Protein AF-A0A0M9ECU8-F1 (afdb_monomer)

Nearest PDB structures (foldseek):
  4flc-assembly1_D  TM=6.211E-01  e=4.728E+00  Homo sapiens
  4flc-assembly1_B  TM=6.481E-01  e=7.069E+00  Homo sapiens
  5vkw-assembly1_A  TM=6.436E-01  e=7.069E+00  Candida albicans SC5314

Foldseek 3Di:
DVLVVCLVPPVVLVVQLVVQVVVVDDNVVSSVVSVVLVVVQVCVCVVVVHDRDPVVSVVVVVVVVVVVVVPPPPPPCVVDDDDDPPPDDDPVVVVVVVVVVVVPDD

Radius of gyration: 26.49 Å; Cα contacts (8 Å, |Δi|>4): 32; chains: 1; bounding box: 42×49×68 Å

Solvent-accessible surface area (backbone atoms only — not comparable to full-atom values): 6386 Å² total; per-residue (Å²): 126,66,54,68,52,36,40,75,73,34,68,71,51,28,52,53,38,53,59,37,40,75,72,71,42,55,70,70,60,32,51,53,51,49,45,55,50,52,52,53,51,53,48,50,24,65,74,67,75,44,78,94,52,71,65,62,54,51,50,52,50,54,53,50,54,52,52,56,61,70,56,59,71,76,57,73,67,73,78,56,72,75,93,56,94,81,57,91,63,58,72,70,56,48,51,53,51,52,56,54,59,64,70,70,58,134

Sequence (106 aa):
MLVLTAIQKNPIIKEIYDERVSRGMAKMAAIGMCMHKLLRIMYGMLKNKTEFDAEIDRQNRKNNELRQKDSKRKDKKRRFQKYDSKAPTSSRQYKKRKEQTQSNVP

Mean predicted aligned error: 11.54 Å

Secondary structure (DSSP, 8-state):
-HHHHHHHH-HHHHHHHHHHHHTT--HHHHHHHHHHHHHHHHHHHHHHT----HHHHHHHHHHHHHHHHHT----GGGTSPPP-TTSPPPHHHHHHHHHHHHHT--

pLDDT: mean 85.24, std 11.07, range [51.53, 96.94]

Structure (mmCIF, N/CA/C/O backbone):
data_AF-A0A0M9ECU8-F1
#
_entry.id   AF-A0A0M9ECU8-F1
#
loop_
_atom_site.group_PDB
_atom_site.id
_atom_site.type_symbol
_atom_site.label_atom_id
_atom_site.la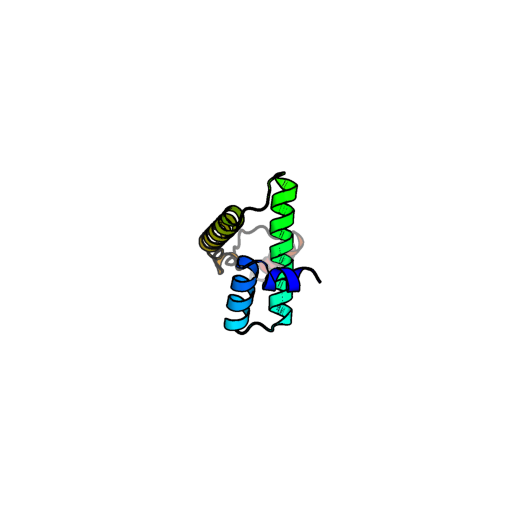bel_alt_id
_atom_site.label_comp_id
_atom_site.label_asym_id
_atom_site.label_entity_id
_atom_site.label_seq_id
_atom_site.pdbx_PDB_ins_code
_atom_site.Cartn_x
_atom_site.Cartn_y
_atom_site.Cartn_z
_atom_site.occupanc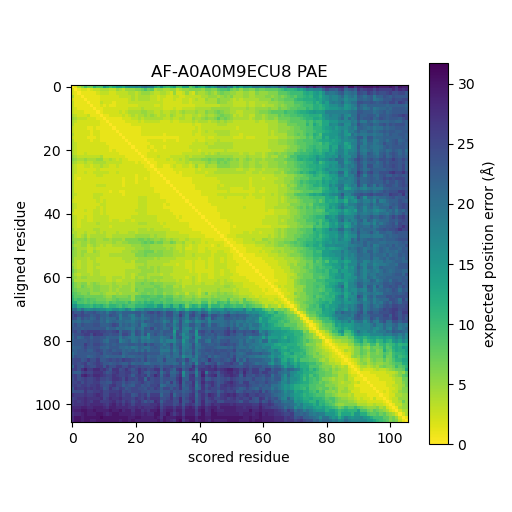y
_atom_site.B_iso_or_equiv
_atom_site.auth_seq_id
_atom_site.auth_comp_id
_atom_site.auth_asym_id
_atom_site.auth_atom_id
_atom_site.pdbx_PDB_model_num
ATOM 1 N N . MET A 1 1 ? 9.559 -14.153 10.157 1.00 63.31 1 MET A N 1
ATOM 2 C CA . MET A 1 1 ? 8.386 -15.030 9.921 1.00 63.31 1 MET A CA 1
ATOM 3 C C . MET A 1 1 ? 7.046 -14.376 10.334 1.00 63.31 1 MET A C 1
ATOM 5 O O . MET A 1 1 ? 6.126 -15.086 10.701 1.00 63.31 1 MET A O 1
ATOM 9 N N . LEU A 1 2 ? 6.873 -13.044 10.241 1.00 85.38 2 LEU A N 1
ATOM 10 C CA . LEU A 1 2 ? 5.629 -12.363 10.680 1.00 85.38 2 LEU A CA 1
ATOM 11 C C . LEU A 1 2 ? 4.519 -12.323 9.619 1.00 85.38 2 LEU A C 1
ATOM 13 O O . LEU A 1 2 ? 3.340 -12.235 9.936 1.00 85.38 2 LEU A O 1
ATOM 17 N N . VAL A 1 3 ? 4.881 -12.370 8.338 1.00 91.31 3 VAL A N 1
ATOM 18 C CA . VAL A 1 3 ? 3.891 -12.257 7.259 1.00 91.31 3 VAL A CA 1
ATOM 19 C C . VAL A 1 3 ? 3.104 -13.538 7.052 1.00 91.31 3 VAL A C 1
ATOM 21 O O . VAL A 1 3 ? 1.920 -13.466 6.761 1.00 91.31 3 VAL A O 1
ATOM 24 N N . LEU A 1 4 ? 3.718 -14.703 7.251 1.00 91.94 4 LEU A N 1
ATOM 25 C CA . LEU A 1 4 ? 3.010 -15.980 7.133 1.00 91.94 4 LEU A CA 1
ATOM 26 C C . LEU A 1 4 ? 1.914 -16.106 8.198 1.00 91.94 4 LEU A C 1
ATOM 28 O O . LEU A 1 4 ? 0.790 -16.485 7.881 1.00 91.94 4 LEU A O 1
ATOM 32 N N . THR A 1 5 ? 2.205 -15.698 9.435 1.00 93.12 5 THR A N 1
ATOM 33 C CA . THR A 1 5 ? 1.202 -15.612 10.502 1.00 93.12 5 THR A CA 1
ATOM 34 C C . THR A 1 5 ? 0.160 -14.535 10.214 1.00 93.12 5 THR A C 1
ATOM 36 O O . THR A 1 5 ? -1.028 -14.779 10.410 1.00 93.12 5 THR A O 1
ATOM 39 N N . ALA A 1 6 ? 0.561 -13.375 9.682 1.00 90.62 6 ALA A N 1
ATOM 40 C CA . ALA A 1 6 ? -0.383 -12.332 9.284 1.00 90.62 6 ALA A CA 1
ATOM 41 C C . ALA A 1 6 ? -1.335 -12.787 8.164 1.00 90.62 6 ALA A C 1
ATOM 43 O O . ALA A 1 6 ? -2.519 -12.497 8.241 1.00 90.62 6 ALA A O 1
ATOM 44 N N . ILE A 1 7 ? -0.868 -13.542 7.166 1.00 93.31 7 ILE A N 1
ATOM 45 C CA . ILE A 1 7 ? -1.725 -14.113 6.111 1.00 93.31 7 ILE A CA 1
ATOM 46 C C . ILE A 1 7 ? -2.751 -15.091 6.706 1.00 93.31 7 ILE A C 1
ATOM 48 O O . ILE A 1 7 ? -3.879 -15.168 6.234 1.00 93.31 7 ILE A O 1
ATOM 52 N N . GLN A 1 8 ? -2.391 -15.833 7.754 1.00 92.44 8 GLN A N 1
ATOM 53 C CA . GLN A 1 8 ? -3.309 -16.778 8.396 1.00 92.44 8 GLN A CA 1
ATOM 54 C C . GLN A 1 8 ? -4.325 -16.097 9.321 1.00 92.44 8 GLN A C 1
ATOM 56 O O . GLN A 1 8 ? -5.470 -16.536 9.398 1.00 92.44 8 GLN A O 1
ATOM 61 N N . LYS A 1 9 ? -3.903 -15.064 10.059 1.00 90.94 9 LYS A N 1
ATOM 62 C CA . LYS A 1 9 ? -4.687 -14.451 11.145 1.00 90.94 9 LYS A CA 1
ATOM 63 C C . LYS A 1 9 ? -5.368 -13.141 10.757 1.00 90.94 9 LYS A C 1
ATOM 65 O O . LYS A 1 9 ? -6.376 -12.795 11.361 1.00 90.94 9 LYS A O 1
ATOM 70 N N . ASN A 1 10 ? -4.831 -12.404 9.786 1.00 88.81 10 ASN A N 1
ATOM 71 C CA . ASN A 1 10 ? -5.358 -11.113 9.366 1.00 88.81 10 ASN A CA 1
ATOM 72 C C . ASN A 1 10 ? -6.044 -11.241 7.992 1.00 88.81 10 ASN A C 1
ATOM 74 O O . ASN A 1 10 ? -5.351 -11.399 6.978 1.00 88.81 10 ASN A O 1
ATOM 78 N N . PRO A 1 11 ? -7.385 -11.129 7.929 1.00 88.94 11 PRO A N 1
ATOM 79 C CA . PRO A 1 11 ? -8.132 -11.313 6.686 1.00 88.94 11 PRO A CA 1
ATOM 80 C C . PRO A 1 11 ? -7.741 -10.302 5.601 1.00 88.94 11 PRO A C 1
ATOM 82 O O . PRO A 1 11 ? -7.736 -10.650 4.426 1.00 88.94 11 PRO A O 1
ATOM 85 N N . ILE A 1 12 ? -7.316 -9.094 5.980 1.00 88.69 12 ILE A N 1
ATOM 86 C CA . ILE A 1 12 ? -6.902 -8.049 5.032 1.00 88.69 12 ILE A CA 1
ATOM 87 C C . ILE A 1 12 ? -5.617 -8.462 4.320 1.00 88.69 12 ILE A C 1
ATOM 89 O O . ILE A 1 12 ? -5.493 -8.334 3.108 1.00 88.69 12 ILE A O 1
ATOM 93 N N . ILE A 1 13 ? -4.636 -8.975 5.063 1.00 91.75 13 ILE A N 1
ATOM 94 C CA . ILE A 1 13 ? -3.364 -9.409 4.477 1.00 91.75 13 ILE A CA 1
ATOM 95 C C . ILE A 1 13 ? -3.567 -10.661 3.618 1.00 91.75 13 ILE A C 1
ATOM 97 O O . ILE A 1 13 ? -2.921 -10.785 2.575 1.00 91.75 13 ILE A O 1
ATOM 101 N N . LYS A 1 14 ? -4.485 -11.547 4.023 1.00 94.31 14 LYS A N 1
ATOM 102 C CA . LYS A 1 14 ? -4.878 -12.725 3.246 1.00 94.31 14 LYS A CA 1
ATOM 103 C C . LYS A 1 14 ? -5.496 -12.346 1.902 1.00 94.31 14 LYS A C 1
ATOM 105 O O . LYS A 1 14 ? -5.018 -12.807 0.873 1.00 94.31 14 LYS A O 1
ATOM 110 N N . GLU A 1 15 ? -6.485 -11.456 1.910 1.00 93.44 15 GLU A N 1
ATOM 111 C CA . GLU A 1 15 ? -7.155 -10.977 0.697 1.00 93.44 15 GLU A CA 1
ATOM 112 C C . GLU A 1 15 ? -6.147 -10.389 -0.300 1.00 93.44 15 GLU A C 1
ATOM 114 O O . GLU A 1 15 ? -6.173 -10.703 -1.486 1.00 93.44 15 GLU A O 1
ATOM 119 N N . ILE A 1 16 ? -5.185 -9.604 0.194 1.00 91.81 16 ILE A N 1
ATOM 120 C CA . ILE A 1 16 ? -4.120 -9.022 -0.634 1.00 91.81 16 ILE A CA 1
ATOM 121 C C . ILE A 1 16 ? -3.226 -10.104 -1.235 1.00 91.81 16 ILE A C 1
ATOM 123 O O . ILE A 1 16 ? -2.830 -9.998 -2.394 1.00 91.81 16 ILE A O 1
ATOM 127 N N . TYR A 1 17 ? -2.866 -11.119 -0.456 1.00 95.88 17 TYR A N 1
ATOM 128 C CA . TYR A 1 17 ? -2.057 -12.223 -0.953 1.00 95.88 17 TYR A CA 1
ATOM 129 C C . TYR A 1 17 ? -2.799 -12.984 -2.063 1.00 95.88 17 TYR A C 1
ATOM 131 O O . TYR A 1 17 ? -2.256 -13.147 -3.158 1.00 95.88 17 TYR A O 1
ATOM 139 N N . ASP A 1 18 ? -4.058 -13.354 -1.823 1.00 95.94 18 ASP A N 1
ATOM 140 C CA . ASP A 1 18 ? -4.891 -14.113 -2.760 1.00 95.94 18 ASP A CA 1
ATOM 141 C C . ASP A 1 18 ? -5.173 -13.314 -4.052 1.00 95.94 18 ASP A C 1
ATOM 143 O O . ASP A 1 18 ? -5.040 -13.837 -5.163 1.00 95.94 18 ASP A O 1
ATOM 147 N N . GLU A 1 19 ? -5.452 -12.009 -3.943 1.00 94.88 19 GLU A N 1
ATOM 148 C CA . GLU A 1 19 ? -5.619 -11.087 -5.079 1.00 94.88 19 GLU A CA 1
ATOM 149 C C . GLU A 1 19 ? -4.356 -11.023 -5.959 1.00 94.88 19 GLU A C 1
ATOM 151 O O . GLU A 1 19 ? -4.421 -10.896 -7.182 1.00 94.88 19 GLU A O 1
ATOM 156 N N . ARG A 1 20 ? -3.165 -11.088 -5.359 1.00 94.38 20 ARG A N 1
ATOM 157 C CA . ARG A 1 20 ? -1.904 -10.992 -6.108 1.00 94.38 20 ARG A CA 1
ATOM 158 C C . ARG A 1 20 ? -1.502 -12.310 -6.735 1.00 94.38 20 ARG A C 1
ATOM 160 O O . ARG A 1 20 ? -1.043 -12.306 -7.876 1.00 94.38 20 ARG A O 1
ATOM 167 N N . VAL A 1 21 ? -1.708 -13.416 -6.030 1.00 96.56 21 VAL A N 1
ATOM 168 C CA . VAL A 1 21 ? -1.467 -14.755 -6.571 1.00 96.56 21 VAL A CA 1
ATOM 169 C C . VAL A 1 21 ? -2.428 -15.049 -7.726 1.00 96.56 21 VAL A C 1
ATOM 171 O O . VAL A 1 21 ? -1.979 -15.511 -8.771 1.00 96.56 21 VAL A O 1
ATOM 17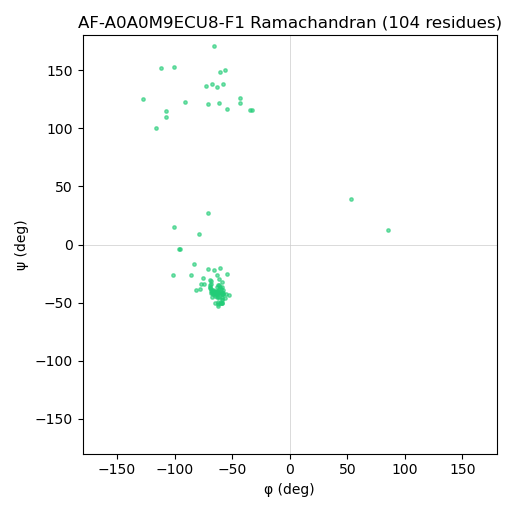4 N N . SER A 1 22 ? -3.713 -14.693 -7.605 1.00 96.44 22 SER A N 1
ATOM 175 C CA . SER A 1 22 ? -4.699 -14.851 -8.693 1.00 96.44 22 SER A CA 1
ATOM 176 C C . SER A 1 22 ? -4.374 -14.018 -9.939 1.00 96.44 22 SER A C 1
ATOM 178 O O . SER A 1 22 ? -4.691 -14.423 -11.053 1.00 96.44 22 SER A O 1
ATOM 180 N N . ARG A 1 23 ? -3.654 -12.901 -9.784 1.00 95.31 23 ARG A N 1
ATOM 181 C CA . ARG A 1 23 ? -3.105 -12.102 -10.896 1.00 95.31 23 ARG A CA 1
ATOM 182 C C . ARG A 1 23 ? -1.828 -12.683 -11.524 1.00 95.31 23 ARG A C 1
ATOM 184 O O . ARG A 1 23 ? -1.191 -12.003 -12.325 1.00 95.31 23 ARG A O 1
ATOM 191 N N . GLY A 1 24 ? -1.428 -13.903 -11.160 1.00 95.00 24 GLY A N 1
ATOM 192 C CA . GLY A 1 24 ? -0.262 -14.593 -11.720 1.00 95.00 24 GLY A CA 1
ATOM 193 C C . GLY A 1 24 ? 1.071 -14.248 -11.049 1.00 95.00 24 GLY A C 1
ATOM 194 O O . GLY A 1 24 ? 2.130 -14.575 -11.582 1.00 95.00 24 GLY A O 1
ATOM 195 N N . MET A 1 25 ? 1.061 -13.584 -9.888 1.00 94.94 25 MET A N 1
ATOM 196 C CA . MET A 1 25 ? 2.295 -13.292 -9.156 1.00 94.94 25 MET A CA 1
ATOM 197 C C . MET A 1 25 ? 2.861 -14.558 -8.501 1.00 94.94 25 MET A C 1
ATOM 199 O O . MET A 1 25 ? 2.139 -15.317 -7.855 1.00 94.94 25 MET A O 1
ATOM 203 N N . ALA A 1 26 ? 4.181 -14.751 -8.593 1.00 96.94 26 ALA A N 1
ATOM 204 C CA . ALA A 1 26 ? 4.864 -15.822 -7.874 1.00 96.94 26 ALA A CA 1
ATOM 205 C C . ALA A 1 26 ? 4.635 -15.702 -6.354 1.00 96.94 26 ALA A C 1
ATOM 207 O O . ALA A 1 26 ? 4.729 -14.610 -5.789 1.00 96.94 26 ALA A O 1
ATOM 208 N N . LYS A 1 27 ? 4.397 -16.831 -5.673 1.00 94.19 27 LYS A N 1
ATOM 209 C CA . LYS A 1 27 ? 4.041 -16.865 -4.239 1.00 94.19 27 LYS A CA 1
ATOM 210 C C . LYS A 1 27 ? 5.025 -16.086 -3.355 1.00 94.19 27 LYS A C 1
ATOM 212 O O . LYS A 1 27 ? 4.607 -15.301 -2.510 1.00 94.19 27 LYS A O 1
ATOM 217 N N . MET A 1 28 ? 6.330 -16.240 -3.590 1.00 94.75 28 MET A N 1
ATOM 218 C CA . MET A 1 28 ? 7.364 -15.536 -2.815 1.00 94.75 28 MET A CA 1
ATOM 219 C C . MET A 1 28 ? 7.377 -14.025 -3.075 1.00 94.75 28 MET A C 1
ATOM 221 O O . MET A 1 28 ? 7.596 -13.242 -2.151 1.00 94.75 28 MET A O 1
ATOM 225 N N . ALA A 1 29 ? 7.061 -13.597 -4.300 1.00 95.38 29 ALA A N 1
ATOM 226 C CA . ALA A 1 29 ? 6.910 -12.180 -4.617 1.00 95.38 29 ALA A CA 1
ATOM 227 C C . ALA A 1 29 ? 5.666 -11.581 -3.936 1.00 95.38 29 ALA A C 1
ATOM 229 O O . ALA A 1 29 ? 5.736 -10.481 -3.384 1.00 95.38 29 ALA A O 1
ATOM 230 N N . ALA A 1 30 ? 4.555 -12.325 -3.889 1.00 95.62 30 ALA A N 1
ATOM 231 C CA . ALA A 1 30 ? 3.353 -11.913 -3.165 1.00 95.62 30 ALA A CA 1
ATOM 232 C C . ALA A 1 30 ? 3.622 -11.767 -1.655 1.00 95.62 30 ALA A C 1
ATOM 234 O O . ALA A 1 30 ? 3.237 -10.764 -1.057 1.00 95.62 30 ALA A O 1
ATOM 235 N N . ILE A 1 31 ? 4.376 -12.697 -1.054 1.00 95.19 31 ILE A N 1
ATOM 236 C CA . ILE A 1 31 ? 4.821 -12.597 0.347 1.00 95.19 31 ILE A CA 1
ATOM 237 C C . ILE A 1 31 ? 5.650 -11.323 0.576 1.00 95.19 31 ILE A C 1
ATOM 239 O O . ILE A 1 31 ? 5.402 -10.599 1.543 1.00 95.19 31 ILE A O 1
ATOM 243 N N . GLY A 1 32 ? 6.593 -11.007 -0.318 1.00 94.94 32 GLY A N 1
ATOM 244 C CA . GLY A 1 32 ? 7.384 -9.774 -0.241 1.00 94.94 32 GLY A CA 1
ATOM 245 C C . GLY A 1 32 ? 6.525 -8.504 -0.296 1.00 94.94 32 GLY A C 1
ATOM 246 O O . GLY A 1 32 ? 6.758 -7.551 0.450 1.00 94.94 32 GLY A O 1
ATOM 247 N N . MET A 1 33 ? 5.464 -8.500 -1.108 1.00 93.81 33 MET A N 1
ATOM 248 C CA . MET A 1 33 ? 4.500 -7.397 -1.119 1.00 93.81 33 MET A CA 1
ATOM 249 C C . MET A 1 33 ? 3.745 -7.281 0.211 1.00 93.81 33 MET A C 1
ATOM 251 O O . MET A 1 33 ? 3.604 -6.177 0.745 1.00 93.81 33 MET A O 1
ATOM 255 N N . CYS A 1 34 ? 3.282 -8.404 0.764 1.00 94.75 34 CYS A N 1
ATOM 256 C CA . CYS A 1 34 ? 2.612 -8.427 2.062 1.00 94.75 34 CYS A CA 1
ATOM 257 C C . CYS A 1 34 ? 3.535 -7.910 3.181 1.00 94.75 34 CYS A C 1
ATOM 259 O O . CYS A 1 34 ? 3.068 -7.169 4.045 1.00 94.75 34 CYS A O 1
ATOM 261 N N . MET A 1 35 ? 4.846 -8.193 3.129 1.00 94.38 35 MET A N 1
ATOM 262 C CA . MET A 1 35 ? 5.842 -7.607 4.047 1.00 94.38 35 MET A CA 1
ATOM 263 C C . MET A 1 35 ? 5.878 -6.087 3.951 1.00 94.38 35 MET A C 1
ATOM 265 O O . MET A 1 35 ? 5.767 -5.402 4.969 1.00 94.38 35 MET A O 1
ATOM 269 N N . HIS A 1 36 ? 5.982 -5.548 2.735 1.00 93.50 36 HIS A N 1
ATOM 270 C CA . HIS A 1 36 ? 5.978 -4.101 2.536 1.00 93.50 36 HIS A CA 1
ATOM 271 C C . HIS A 1 36 ? 4.697 -3.459 3.080 1.00 93.50 36 HIS A C 1
ATOM 273 O O . HIS A 1 36 ? 4.745 -2.423 3.740 1.00 93.50 36 HIS A O 1
ATOM 279 N N . LYS A 1 37 ? 3.543 -4.086 2.831 1.00 91.62 37 LYS A N 1
ATOM 280 C CA . LYS A 1 37 ? 2.250 -3.591 3.302 1.00 91.62 37 LYS A CA 1
ATOM 281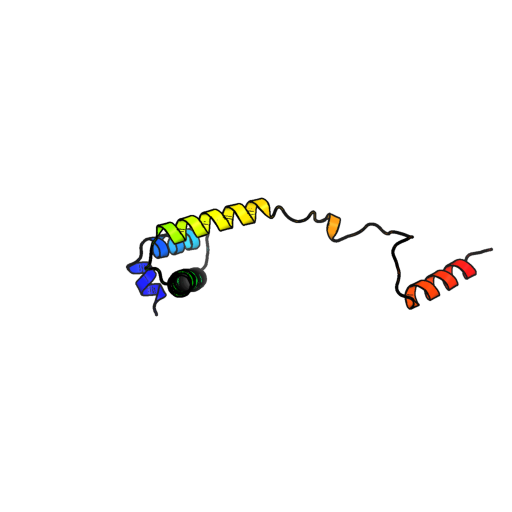 C C . LYS A 1 37 ? 2.167 -3.569 4.829 1.00 91.62 37 LYS A C 1
ATOM 283 O O . LYS A 1 37 ? 1.764 -2.555 5.391 1.00 91.62 37 LYS A O 1
ATOM 288 N N . LEU A 1 38 ? 2.603 -4.641 5.485 1.00 92.75 38 LEU A N 1
ATOM 289 C CA . LEU A 1 38 ? 2.604 -4.751 6.942 1.00 92.75 38 LEU A CA 1
ATOM 290 C C . LEU A 1 38 ? 3.516 -3.696 7.588 1.00 92.75 38 LEU A C 1
ATOM 292 O O . LEU A 1 38 ? 3.102 -3.020 8.527 1.00 92.75 38 LEU A O 1
ATOM 296 N N . LEU A 1 39 ? 4.700 -3.457 7.012 1.00 93.69 39 LEU A N 1
ATOM 297 C CA . LEU A 1 39 ? 5.596 -2.376 7.441 1.00 93.69 39 LEU A CA 1
ATOM 298 C C . LEU A 1 39 ? 4.943 -0.990 7.337 1.00 93.69 39 LEU A C 1
ATOM 300 O O . LEU A 1 39 ? 5.111 -0.162 8.229 1.00 93.69 39 LEU A O 1
ATOM 304 N N . ARG A 1 40 ? 4.184 -0.720 6.267 1.00 92.50 40 ARG A N 1
ATOM 305 C CA . ARG A 1 40 ? 3.483 0.566 6.093 1.00 92.50 40 ARG A CA 1
ATOM 306 C C . ARG A 1 40 ? 2.380 0.775 7.124 1.00 92.50 40 ARG A C 1
ATOM 308 O O . ARG A 1 40 ? 2.240 1.892 7.616 1.00 92.50 40 ARG A O 1
ATOM 315 N N . ILE A 1 41 ? 1.640 -0.280 7.456 1.00 91.88 41 ILE A N 1
ATOM 316 C CA . ILE A 1 41 ? 0.605 -0.249 8.495 1.00 91.88 41 ILE A CA 1
ATOM 317 C C . ILE A 1 41 ? 1.245 0.065 9.851 1.00 91.88 41 ILE A C 1
ATOM 319 O O . ILE A 1 41 ? 0.867 1.044 10.491 1.00 91.88 41 ILE A O 1
ATOM 323 N N . MET A 1 42 ? 2.276 -0.694 10.237 1.00 93.12 42 MET A N 1
ATOM 324 C CA . MET A 1 42 ? 2.993 -0.480 11.500 1.00 93.12 42 MET A CA 1
ATOM 325 C C . MET A 1 42 ? 3.585 0.927 11.589 1.00 93.12 42 MET A C 1
ATOM 327 O O . MET A 1 42 ? 3.472 1.589 12.616 1.00 93.12 42 MET A O 1
ATOM 331 N N . TYR A 1 43 ? 4.183 1.415 10.502 1.00 95.00 43 TYR A N 1
ATOM 332 C CA . TYR A 1 43 ? 4.717 2.771 10.455 1.00 95.00 43 TYR A CA 1
ATOM 333 C C . TYR A 1 43 ? 3.629 3.831 10.677 1.00 95.00 43 TYR A C 1
ATOM 335 O O . TYR A 1 43 ? 3.864 4.793 11.402 1.00 95.00 43 TYR A O 1
ATOM 343 N N . GLY A 1 44 ? 2.440 3.660 10.089 1.00 93.88 44 GLY A N 1
ATOM 344 C CA . GLY A 1 44 ? 1.307 4.566 10.296 1.00 93.88 44 GLY A CA 1
ATOM 345 C C . GLY A 1 44 ? 0.843 4.602 11.753 1.00 93.88 44 GLY A C 1
ATOM 346 O O . GLY A 1 44 ? 0.684 5.688 12.308 1.00 93.88 44 GLY A O 1
ATOM 347 N N . MET A 1 45 ? 0.716 3.429 12.380 1.00 94.81 45 MET A N 1
ATOM 348 C CA . MET A 1 45 ? 0.363 3.297 13.799 1.00 94.81 45 MET A CA 1
ATOM 349 C C . MET A 1 45 ? 1.374 4.014 14.696 1.00 94.81 45 MET A C 1
ATOM 351 O O . MET A 1 45 ? 1.005 4.851 15.515 1.00 94.81 45 MET A O 1
ATOM 355 N N . LEU A 1 46 ? 2.667 3.743 14.491 1.00 95.88 46 LEU A N 1
ATOM 356 C CA . LEU A 1 46 ? 3.744 4.333 15.288 1.00 95.88 46 LEU A CA 1
ATOM 357 C C . LEU A 1 46 ? 3.851 5.846 15.084 1.00 95.88 46 LEU A C 1
ATOM 359 O O . LEU A 1 46 ? 4.040 6.589 16.045 1.00 95.88 46 LEU A O 1
ATOM 363 N N . LYS A 1 47 ? 3.709 6.314 13.841 1.00 95.88 47 LYS A N 1
ATOM 364 C CA . LYS A 1 47 ? 3.791 7.738 13.505 1.00 95.88 47 LYS A CA 1
ATOM 365 C C . LYS A 1 47 ? 2.656 8.541 14.134 1.00 95.88 47 LYS A C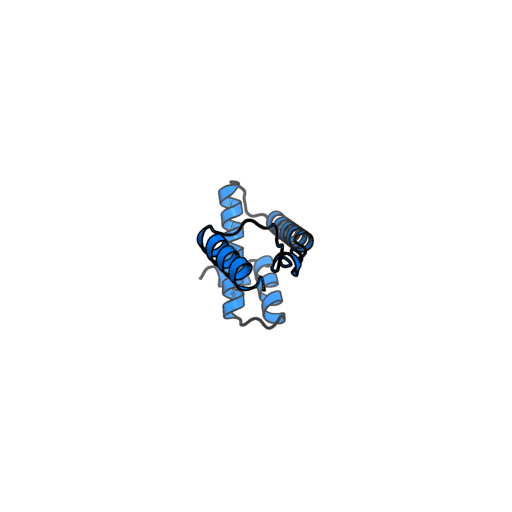 1
ATOM 367 O O . LYS A 1 47 ? 2.892 9.649 14.605 1.00 95.88 47 LYS A O 1
ATOM 372 N N . ASN A 1 48 ? 1.445 7.993 14.122 1.00 94.56 48 ASN A N 1
ATOM 373 C CA . ASN A 1 48 ? 0.253 8.695 14.589 1.00 94.56 48 ASN A CA 1
ATOM 374 C C . ASN A 1 48 ? -0.096 8.368 16.047 1.00 94.56 48 ASN A C 1
ATOM 376 O O . ASN A 1 48 ? -1.018 8.972 16.584 1.00 94.56 48 ASN A O 1
ATOM 380 N N . LYS A 1 49 ? 0.640 7.446 16.688 1.00 95.06 49 LYS A N 1
ATOM 381 C CA . LYS A 1 49 ? 0.353 6.916 18.032 1.00 95.06 49 LYS A CA 1
ATOM 382 C C . LYS A 1 49 ? -1.077 6.378 18.149 1.00 95.06 49 LYS A C 1
ATOM 384 O O . LYS A 1 49 ? -1.744 6.575 19.159 1.00 95.06 49 LYS A O 1
ATOM 389 N N . THR A 1 50 ? -1.544 5.718 17.095 1.00 93.50 50 THR A N 1
ATOM 390 C CA . THR A 1 50 ? -2.881 5.123 17.023 1.00 93.50 50 THR A CA 1
ATOM 391 C C . THR A 1 50 ? -2.784 3.607 16.998 1.00 93.50 50 THR A C 1
ATOM 393 O O . THR A 1 50 ? -1.816 3.038 16.486 1.00 93.50 50 THR A O 1
ATOM 396 N N . GLU A 1 51 ? -3.822 2.951 17.501 1.00 93.88 51 GLU A N 1
ATOM 397 C CA . GLU A 1 51 ? -3.985 1.508 17.369 1.00 93.88 51 GLU A CA 1
ATOM 398 C C . GLU A 1 51 ? -4.201 1.093 15.906 1.00 93.88 51 GLU A C 1
ATOM 400 O O . GLU A 1 51 ? -4.347 1.921 14.998 1.00 93.88 51 GLU A O 1
ATOM 405 N N . PHE A 1 52 ? -4.161 -0.216 15.663 1.00 90.56 52 PHE A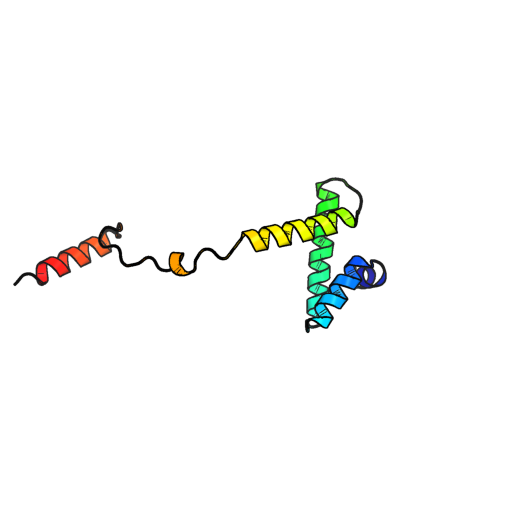 N 1
ATOM 406 C CA . PHE A 1 52 ? -4.425 -0.760 14.341 1.00 90.56 52 PHE A CA 1
ATOM 407 C C . PHE A 1 52 ? -5.911 -0.613 14.005 1.00 90.56 52 PHE A C 1
ATOM 409 O O . PHE A 1 52 ? -6.754 -1.206 14.670 1.00 90.56 52 PHE A O 1
ATOM 416 N N . ASP A 1 53 ? -6.206 0.101 12.922 1.00 91.44 53 ASP A N 1
ATOM 417 C CA . ASP A 1 53 ? -7.540 0.179 12.334 1.00 91.44 53 ASP A CA 1
ATOM 418 C C . ASP A 1 53 ? -7.477 -0.170 10.839 1.00 91.44 53 ASP A C 1
ATOM 420 O O . ASP A 1 53 ? -6.722 0.413 10.050 1.00 91.44 53 ASP A O 1
ATOM 424 N N . ALA A 1 54 ? -8.289 -1.152 10.456 1.00 88.75 54 ALA A N 1
ATOM 425 C CA . ALA A 1 54 ? -8.444 -1.627 9.091 1.00 88.75 54 ALA A CA 1
ATOM 426 C C . ALA A 1 54 ? -8.965 -0.542 8.136 1.00 88.75 54 ALA A C 1
ATOM 428 O O . ALA A 1 54 ? -8.560 -0.509 6.969 1.00 88.75 54 ALA A O 1
ATOM 429 N N . GLU A 1 55 ? -9.843 0.346 8.610 1.00 91.31 55 GLU A N 1
ATOM 430 C CA . GLU A 1 55 ? -10.434 1.395 7.777 1.00 91.31 55 GLU A CA 1
ATOM 431 C C . GLU A 1 55 ? -9.410 2.449 7.372 1.00 91.31 55 GLU A C 1
ATOM 433 O O . GLU A 1 55 ? -9.399 2.903 6.224 1.00 91.31 55 GLU A O 1
ATOM 438 N N . ILE A 1 56 ? -8.474 2.776 8.266 1.00 91.00 56 ILE A N 1
ATOM 439 C CA . ILE A 1 56 ? -7.363 3.678 7.950 1.00 91.00 56 ILE A CA 1
ATOM 440 C C . ILE A 1 56 ? -6.547 3.113 6.780 1.00 91.00 56 ILE A C 1
ATOM 442 O O . ILE A 1 56 ? -6.185 3.845 5.853 1.00 91.00 56 ILE A O 1
ATOM 446 N N . ASP A 1 57 ? -6.277 1.804 6.772 1.00 88.81 57 ASP A N 1
ATOM 447 C CA . ASP A 1 57 ? -5.557 1.168 5.668 1.00 88.81 57 ASP A CA 1
ATOM 448 C C . ASP A 1 57 ? -6.357 1.181 4.354 1.00 88.81 57 ASP A C 1
ATOM 450 O O . ASP A 1 57 ? -5.798 1.506 3.296 1.00 88.81 57 ASP A O 1
ATOM 454 N N . ARG A 1 58 ? -7.666 0.889 4.417 1.00 90.38 58 ARG A N 1
ATOM 455 C CA . ARG A 1 58 ? -8.579 0.955 3.262 1.00 90.38 58 ARG A CA 1
ATOM 456 C C . ARG A 1 58 ? -8.620 2.356 2.657 1.00 90.38 58 ARG A C 1
ATOM 458 O O . ARG A 1 58 ? -8.428 2.513 1.447 1.00 90.38 58 ARG A O 1
ATOM 465 N N . GLN A 1 59 ? -8.775 3.382 3.487 1.00 92.62 59 GLN A N 1
ATOM 466 C CA . GLN A 1 59 ? -8.821 4.770 3.038 1.00 92.62 59 GLN A CA 1
ATOM 467 C C . GLN A 1 59 ? -7.484 5.215 2.432 1.00 92.62 59 GLN A C 1
ATOM 469 O O . GLN A 1 59 ? -7.455 5.861 1.381 1.00 92.62 59 GLN A O 1
ATOM 474 N N . ASN A 1 60 ? -6.358 4.808 3.023 1.00 90.88 60 ASN A N 1
ATOM 475 C CA . ASN A 1 60 ? -5.031 5.085 2.472 1.00 90.88 60 ASN A CA 1
ATOM 476 C C . ASN A 1 60 ? -4.814 4.433 1.097 1.00 90.88 60 ASN A C 1
ATOM 478 O O . ASN A 1 60 ? -4.187 5.039 0.222 1.00 90.88 60 ASN A O 1
ATOM 482 N N . ARG A 1 61 ? -5.348 3.224 0.871 1.00 88.44 61 ARG A N 1
ATOM 483 C CA . ARG A 1 61 ? -5.330 2.568 -0.448 1.00 88.44 61 ARG A CA 1
ATOM 484 C C . ARG A 1 61 ? -6.147 3.344 -1.473 1.00 88.44 61 ARG A C 1
ATOM 486 O O . ARG A 1 61 ? -5.601 3.695 -2.518 1.00 88.44 61 ARG A O 1
ATOM 493 N N . LYS A 1 62 ? -7.391 3.697 -1.137 1.00 91.38 62 LYS A N 1
ATOM 494 C CA . LYS A 1 62 ? -8.278 4.491 -2.000 1.00 91.38 62 LYS A CA 1
ATOM 495 C C . LYS A 1 62 ? -7.642 5.829 -2.385 1.00 91.38 62 LYS A C 1
ATOM 497 O O . LYS A 1 62 ? -7.596 6.185 -3.559 1.00 91.38 62 LYS A O 1
ATOM 502 N N . ASN A 1 63 ? -7.066 6.538 -1.415 1.00 90.81 63 ASN A N 1
ATOM 503 C CA . ASN A 1 63 ? -6.374 7.806 -1.650 1.00 90.81 63 ASN A CA 1
ATOM 504 C C . ASN A 1 63 ? -5.165 7.653 -2.588 1.00 90.81 63 ASN A C 1
ATOM 506 O O . ASN A 1 63 ? -4.912 8.527 -3.415 1.00 90.81 63 ASN A O 1
ATOM 510 N N . ASN A 1 64 ? -4.411 6.556 -2.478 1.00 88.00 64 ASN A N 1
ATOM 511 C CA . ASN A 1 64 ? -3.285 6.280 -3.371 1.00 88.00 64 ASN A CA 1
ATOM 512 C C . ASN A 1 64 ? -3.756 5.985 -4.805 1.00 88.00 64 ASN A C 1
ATOM 514 O O . ASN A 1 64 ? -3.178 6.500 -5.758 1.00 88.00 64 ASN A O 1
ATOM 518 N N . GLU A 1 65 ? -4.833 5.219 -4.971 1.00 87.56 65 GLU A N 1
ATOM 519 C CA . GLU A 1 65 ? -5.427 4.959 -6.288 1.00 87.56 65 GLU A CA 1
ATOM 520 C C . GLU A 1 65 ? -5.932 6.238 -6.961 1.00 87.56 65 GLU A C 1
ATOM 522 O O . GLU A 1 65 ? -5.690 6.436 -8.152 1.00 87.56 65 GLU A O 1
ATOM 527 N N . LEU A 1 66 ? -6.578 7.131 -6.203 1.00 86.50 66 LEU A N 1
ATOM 528 C CA . LEU A 1 66 ? -6.994 8.450 -6.691 1.00 86.50 66 LEU A CA 1
ATOM 529 C C . LEU A 1 66 ? -5.781 9.273 -7.142 1.00 86.50 66 LEU A C 1
ATOM 531 O O . LEU A 1 66 ? -5.723 9.699 -8.292 1.00 86.50 66 LEU A O 1
ATOM 535 N N . ARG A 1 67 ? -4.743 9.373 -6.301 1.00 85.31 67 ARG A N 1
ATOM 536 C CA . ARG A 1 67 ? -3.493 10.075 -6.649 1.00 85.31 67 ARG A CA 1
ATOM 537 C C . ARG A 1 67 ? -2.820 9.508 -7.898 1.00 85.31 67 ARG A C 1
ATOM 539 O O . ARG A 1 67 ? -2.294 10.265 -8.711 1.00 85.31 67 ARG A O 1
ATOM 546 N N . GLN A 1 68 ? -2.824 8.187 -8.070 1.00 80.81 68 GLN A N 1
ATOM 547 C CA . GLN A 1 68 ? -2.275 7.553 -9.268 1.00 80.81 68 GLN A CA 1
ATOM 548 C C . GLN A 1 68 ? -3.108 7.868 -10.514 1.00 80.81 68 GLN A C 1
ATOM 550 O O . GLN A 1 68 ? -2.526 8.154 -11.563 1.00 80.81 68 GLN A O 1
ATOM 555 N N . LYS A 1 69 ? -4.443 7.887 -10.405 1.00 75.62 69 LYS A N 1
ATOM 556 C CA . LYS A 1 69 ? -5.337 8.310 -11.495 1.00 75.62 69 LYS A CA 1
ATOM 557 C C . LYS A 1 69 ? -5.118 9.774 -11.877 1.00 75.62 69 LYS A C 1
ATOM 559 O O . LYS A 1 69 ? -5.060 10.071 -13.069 1.00 75.62 69 LYS A O 1
ATOM 564 N N . ASP A 1 70 ? -4.929 10.656 -10.900 1.00 74.00 70 ASP A N 1
ATOM 565 C CA . ASP A 1 70 ? -4.674 12.084 -11.129 1.00 74.00 70 ASP A CA 1
ATOM 566 C C . ASP A 1 70 ? -3.296 12.332 -11.753 1.00 74.00 70 ASP A C 1
ATOM 568 O O . ASP A 1 70 ? -3.127 13.231 -12.577 1.00 74.00 70 ASP A O 1
ATOM 572 N N . SER A 1 71 ? -2.316 11.471 -11.456 1.00 64.88 71 SER A N 1
ATOM 573 C CA . SER A 1 71 ? -0.972 11.491 -12.047 1.00 64.88 71 SER A CA 1
ATOM 574 C C . SER A 1 71 ? -0.918 11.059 -13.522 1.00 64.88 71 SER A C 1
ATOM 576 O O . SER A 1 71 ? 0.120 10.561 -13.973 1.00 64.88 71 SER A O 1
ATOM 578 N N . LYS A 1 72 ? -2.015 11.249 -14.284 1.00 62.38 72 LYS A N 1
ATOM 579 C CA . LYS A 1 72 ? -2.086 11.076 -15.745 1.00 62.38 72 LYS A CA 1
ATOM 580 C C . LYS A 1 72 ? -0.741 11.460 -16.349 1.00 62.38 72 LYS A C 1
ATOM 582 O O . LYS A 1 72 ? -0.282 12.593 -16.199 1.00 62.38 72 LYS A O 1
ATOM 587 N N . ARG A 1 73 ? -0.093 10.451 -16.945 1.00 62.22 73 ARG A N 1
ATOM 588 C CA . ARG A 1 73 ? 1.276 10.478 -17.473 1.00 62.22 73 ARG A CA 1
ATOM 589 C C . ARG A 1 73 ? 1.573 11.863 -18.041 1.00 62.22 73 ARG A C 1
ATOM 591 O O . ARG A 1 73 ? 0.929 12.248 -19.015 1.00 62.22 73 ARG A O 1
ATOM 598 N N . LYS A 1 74 ? 2.531 12.592 -17.445 1.00 61.91 74 LYS A N 1
ATOM 599 C CA . LYS A 1 74 ? 3.090 13.812 -18.053 1.00 61.91 74 LYS A CA 1
ATOM 600 C C . LYS A 1 74 ? 3.303 13.499 -19.531 1.00 61.91 74 LYS A C 1
ATOM 602 O O . LYS A 1 74 ? 3.964 12.504 -19.830 1.00 61.91 74 LYS A O 1
ATOM 607 N N . ASP A 1 75 ? 2.667 14.281 -20.404 1.00 69.31 75 ASP A N 1
ATOM 608 C CA . ASP A 1 75 ? 2.618 14.012 -21.841 1.00 69.31 75 ASP A CA 1
ATOM 609 C C . ASP A 1 75 ? 4.012 13.588 -22.334 1.00 69.31 75 ASP A C 1
ATOM 611 O O . ASP A 1 75 ? 4.996 14.283 -22.064 1.00 69.31 75 ASP A O 1
ATOM 615 N N . LYS A 1 76 ? 4.121 12.432 -23.011 1.00 62.75 76 LYS A N 1
ATOM 616 C CA . LYS A 1 76 ? 5.402 11.936 -23.554 1.00 62.75 76 LYS A CA 1
ATOM 617 C C . LYS A 1 76 ? 6.056 12.990 -24.455 1.00 62.75 76 LYS A C 1
ATOM 619 O O . LYS A 1 76 ? 7.283 13.016 -24.548 1.00 62.75 76 LYS A O 1
ATOM 624 N N . LYS A 1 77 ? 5.262 13.900 -25.038 1.00 64.75 77 LYS A N 1
ATOM 625 C CA . LYS A 1 77 ? 5.730 15.073 -25.791 1.00 64.75 77 LYS A CA 1
ATOM 626 C C . LYS A 1 77 ? 6.587 16.046 -24.966 1.00 64.75 77 LYS A C 1
ATOM 628 O O . LYS A 1 77 ? 7.373 16.772 -25.551 1.00 64.75 77 LYS A O 1
ATOM 633 N N . ARG A 1 78 ? 6.527 16.041 -23.624 1.00 61.19 78 ARG A N 1
ATOM 634 C CA . ARG A 1 78 ? 7.457 16.819 -22.772 1.00 61.19 78 ARG A CA 1
ATOM 635 C C . ARG A 1 78 ? 8.882 16.258 -22.764 1.00 61.19 78 ARG A C 1
ATOM 637 O O . ARG A 1 78 ? 9.793 16.992 -22.398 1.00 61.19 78 ARG A O 1
ATOM 644 N N . ARG A 1 79 ? 9.089 14.979 -23.113 1.00 62.91 79 ARG A N 1
ATOM 645 C CA . ARG A 1 79 ? 10.424 14.348 -23.095 1.00 62.91 79 ARG A CA 1
ATOM 646 C C . ARG A 1 79 ? 11.299 14.817 -24.257 1.00 62.91 79 ARG A C 1
ATOM 648 O O . ARG A 1 79 ? 12.506 14.937 -24.086 1.00 62.91 79 ARG A O 1
ATOM 655 N N . PHE A 1 80 ? 10.690 15.090 -25.407 1.00 70.06 80 PHE A N 1
ATOM 656 C CA . PHE A 1 80 ? 11.369 15.598 -26.593 1.00 70.06 80 PHE A CA 1
ATOM 657 C C . PHE A 1 80 ? 10.823 16.987 -26.908 1.00 70.06 80 PHE A C 1
ATOM 659 O O . PHE A 1 80 ? 9.740 17.122 -27.473 1.00 70.06 80 PHE A O 1
ATOM 666 N N . GLN A 1 81 ? 11.562 18.025 -26.520 1.00 71.81 81 GLN A N 1
ATOM 667 C CA . GLN A 1 81 ? 11.293 19.366 -27.029 1.00 71.81 81 GLN A CA 1
ATOM 668 C C . GLN A 1 81 ? 11.621 19.381 -28.527 1.00 71.81 81 GLN A C 1
ATOM 670 O O . GLN A 1 81 ? 12.621 18.794 -28.949 1.00 71.81 81 GLN A O 1
ATOM 675 N N . LYS A 1 82 ? 10.777 20.025 -29.343 1.00 77.81 82 LYS A N 1
ATOM 676 C CA . LYS A 1 82 ? 11.149 20.319 -30.734 1.00 77.81 82 LYS A CA 1
ATOM 677 C C . LYS A 1 82 ? 12.401 21.200 -30.725 1.00 77.81 82 LYS A C 1
ATOM 679 O O . LYS A 1 82 ? 12.587 21.976 -29.791 1.00 77.81 82 LYS A O 1
ATOM 684 N N . TYR A 1 83 ? 13.244 21.063 -31.748 1.00 76.56 83 TYR A N 1
ATOM 685 C CA . TYR A 1 83 ? 14.424 21.910 -31.903 1.00 76.56 83 TYR A CA 1
ATOM 686 C C . TYR A 1 83 ? 14.005 23.385 -31.876 1.00 76.56 83 TYR A C 1
ATOM 688 O O . TYR A 1 83 ? 13.249 23.828 -32.739 1.00 76.56 83 TYR A O 1
ATOM 696 N N . ASP A 1 84 ? 14.478 24.116 -30.872 1.00 79.50 84 ASP A N 1
ATOM 697 C CA . ASP A 1 84 ? 14.270 25.551 -30.730 1.00 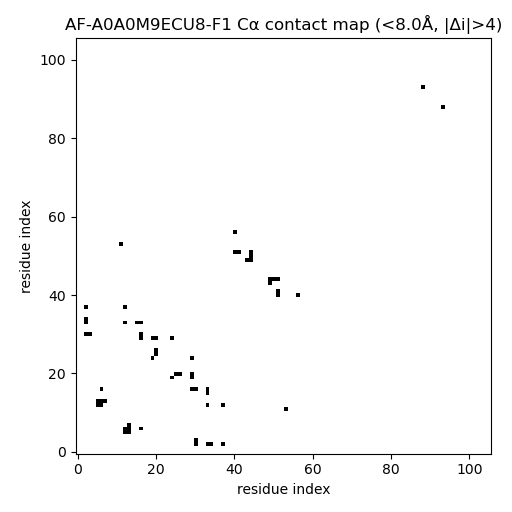79.50 84 ASP A CA 1
ATOM 698 C C . ASP A 1 84 ? 15.594 26.256 -31.040 1.00 79.50 84 ASP A C 1
ATOM 700 O O . ASP A 1 84 ? 16.595 26.083 -30.340 1.00 79.50 84 ASP A O 1
ATOM 704 N N . SER A 1 85 ? 15.610 27.032 -32.125 1.00 79.25 85 SER A N 1
ATOM 705 C CA . SER A 1 85 ? 16.788 27.785 -32.561 1.00 79.25 85 SER A CA 1
ATOM 706 C C . SER A 1 85 ? 17.188 28.880 -31.571 1.00 79.25 85 SER A C 1
ATOM 708 O O . SER A 1 85 ? 18.350 29.283 -31.561 1.00 79.25 85 SER A O 1
ATOM 710 N N . LYS A 1 86 ? 16.250 29.332 -30.729 1.00 80.19 86 LYS A N 1
ATOM 711 C CA . LYS A 1 86 ? 16.455 30.355 -29.699 1.00 80.19 86 LYS A CA 1
ATOM 712 C C . LYS A 1 86 ? 16.747 29.761 -28.319 1.00 80.19 86 LYS A C 1
ATOM 714 O O . LYS A 1 86 ? 17.038 30.522 -27.396 1.00 80.19 86 LYS A O 1
ATOM 719 N N . ALA A 1 87 ? 16.705 28.435 -28.159 1.00 78.00 87 ALA A N 1
ATOM 720 C CA . ALA A 1 87 ? 17.022 27.808 -26.882 1.00 78.00 87 ALA A CA 1
ATOM 721 C C . ALA A 1 87 ? 18.487 28.081 -26.494 1.00 78.00 87 ALA A C 1
ATOM 723 O O . ALA A 1 87 ? 19.387 27.937 -27.331 1.00 78.00 87 ALA A O 1
ATOM 724 N N . PRO A 1 88 ? 18.757 28.445 -25.228 1.00 81.12 88 PRO A N 1
ATOM 725 C CA . PRO A 1 88 ? 20.107 28.733 -24.775 1.00 81.12 88 PRO A CA 1
ATOM 726 C C . PRO A 1 88 ? 20.986 27.490 -24.931 1.00 81.12 88 PRO A C 1
ATOM 728 O O . PRO A 1 88 ? 20.711 26.426 -24.375 1.00 81.12 88 PRO A O 1
ATOM 731 N N . THR A 1 89 ? 22.064 27.626 -25.697 1.00 80.94 89 THR A N 1
ATOM 732 C CA . THR A 1 89 ? 23.061 26.567 -25.872 1.00 80.94 89 THR A CA 1
ATOM 733 C C . THR A 1 89 ? 24.284 26.813 -25.009 1.00 80.94 89 THR A C 1
ATOM 735 O O . THR A 1 89 ? 24.641 27.961 -24.752 1.00 80.94 89 THR A O 1
ATOM 738 N N . SER A 1 90 ? 24.985 25.745 -24.621 1.00 82.00 90 SER A N 1
ATOM 739 C CA . SER A 1 90 ? 26.279 25.887 -23.946 1.00 82.00 90 SER A CA 1
ATOM 740 C C . SER A 1 90 ? 27.258 26.712 -24.789 1.00 82.00 90 SER A C 1
ATOM 742 O O . SER A 1 90 ? 27.231 26.671 -26.021 1.00 82.00 90 SER A O 1
ATOM 744 N N . SER A 1 91 ? 28.181 27.424 -24.140 1.00 78.75 91 SER A N 1
ATOM 745 C CA . SER A 1 91 ? 29.124 28.322 -24.822 1.00 78.75 91 SER A CA 1
ATOM 746 C C . SER A 1 91 ? 29.991 27.603 -25.867 1.00 78.75 91 SER A C 1
ATOM 748 O O . SER A 1 91 ? 30.326 28.180 -26.899 1.00 78.75 91 SER A O 1
ATOM 750 N N . ARG A 1 92 ? 30.325 26.321 -25.641 1.00 80.88 92 ARG A N 1
ATOM 751 C CA . ARG A 1 92 ? 31.045 25.484 -26.621 1.00 80.88 92 ARG A CA 1
ATOM 752 C C . ARG A 1 92 ? 30.200 25.189 -27.865 1.00 80.88 92 ARG A C 1
ATOM 754 O O . ARG A 1 92 ? 30.729 25.232 -28.969 1.00 80.88 92 ARG A O 1
ATOM 761 N N . GLN A 1 93 ? 28.909 24.897 -27.694 1.00 81.25 93 GLN A N 1
ATOM 762 C CA . GLN A 1 93 ? 27.982 24.666 -28.809 1.00 81.25 93 GLN A CA 1
ATOM 763 C C . GLN A 1 93 ? 27.707 25.956 -29.587 1.00 81.25 93 GLN A C 1
ATOM 765 O O . GLN A 1 93 ? 27.663 25.930 -30.813 1.00 81.25 93 GLN A O 1
ATOM 770 N N . TYR A 1 94 ? 27.607 27.090 -28.890 1.00 83.94 94 TYR A N 1
ATOM 771 C CA . TYR A 1 94 ? 27.476 28.404 -29.517 1.00 83.94 94 TYR A CA 1
ATOM 772 C C . TYR A 1 94 ? 28.658 28.722 -30.449 1.00 83.94 94 TYR A C 1
ATOM 774 O O . TYR A 1 94 ? 28.442 29.099 -31.598 1.00 83.94 94 TYR A O 1
ATOM 782 N N . LYS A 1 95 ? 29.902 28.496 -29.993 1.00 82.62 95 LYS A N 1
ATOM 783 C CA . LYS A 1 95 ? 31.112 28.677 -30.820 1.00 82.62 95 LYS A CA 1
ATOM 784 C C . LYS A 1 95 ? 31.094 27.800 -32.077 1.00 82.62 95 LYS A C 1
ATOM 786 O O . LYS A 1 95 ? 31.208 28.330 -33.176 1.00 82.62 95 LYS A O 1
ATOM 791 N N . LYS A 1 96 ? 30.821 26.496 -31.926 1.00 80.62 96 LYS A N 1
ATOM 792 C CA . LYS A 1 96 ? 30.722 25.555 -33.058 1.00 80.62 96 LYS A CA 1
ATOM 793 C C . LYS A 1 96 ? 29.658 25.961 -34.085 1.00 80.62 96 LYS A C 1
ATOM 795 O O . LYS A 1 96 ? 29.903 25.877 -35.283 1.00 80.62 96 LYS A O 1
ATOM 800 N N . ARG A 1 97 ? 28.484 26.421 -33.633 1.00 81.31 97 ARG A N 1
ATOM 801 C CA . ARG A 1 97 ? 27.415 26.900 -34.530 1.00 81.31 97 ARG A CA 1
ATOM 802 C C . ARG A 1 97 ? 27.823 28.168 -35.278 1.00 81.31 97 ARG A C 1
ATOM 804 O O . ARG A 1 97 ? 27.556 28.262 -36.469 1.00 81.31 97 ARG A O 1
ATOM 811 N N . LYS A 1 98 ? 28.498 29.105 -34.601 1.00 82.12 98 LYS A N 1
ATOM 812 C CA . LYS A 1 98 ? 29.003 30.347 -35.207 1.00 82.12 98 LYS A CA 1
ATOM 813 C C . LYS A 1 98 ? 30.014 30.061 -36.325 1.00 82.12 98 LYS A C 1
ATOM 815 O O . LYS A 1 98 ? 29.898 30.631 -37.406 1.00 82.12 98 LYS A O 1
ATOM 820 N N . GLU A 1 99 ? 30.950 29.146 -36.084 1.00 83.31 99 GLU A N 1
ATOM 821 C CA . GLU A 1 99 ? 31.959 28.703 -37.062 1.00 83.31 99 GLU A CA 1
ATOM 822 C C . GLU A 1 99 ? 31.314 28.026 -38.292 1.00 83.31 99 GLU A C 1
ATOM 824 O O . GLU A 1 99 ? 31.690 28.299 -39.432 1.00 83.31 99 GLU A O 1
ATOM 829 N N . GLN A 1 100 ? 30.277 27.205 -38.086 1.00 77.50 100 GLN A N 1
ATOM 830 C CA . GLN A 1 100 ? 29.517 26.568 -39.174 1.00 77.50 100 GLN A CA 1
ATOM 831 C C . GLN A 1 100 ? 28.692 27.564 -39.999 1.00 77.50 100 GLN A C 1
ATOM 833 O O . GLN A 1 100 ? 28.617 27.445 -41.217 1.00 77.50 100 GLN A O 1
ATOM 838 N N . THR A 1 101 ? 28.085 28.572 -39.365 1.00 76.62 101 THR A N 1
ATOM 839 C CA . THR A 1 101 ? 27.367 29.623 -40.104 1.00 76.62 101 THR A CA 1
ATOM 840 C C . THR A 1 101 ? 28.299 30.512 -40.919 1.00 76.62 101 THR A C 1
ATOM 842 O O . THR A 1 101 ? 27.894 30.975 -41.973 1.00 76.62 101 THR A O 1
ATOM 845 N N . GLN A 1 102 ? 29.536 30.737 -40.462 1.00 73.62 102 GLN A N 1
ATOM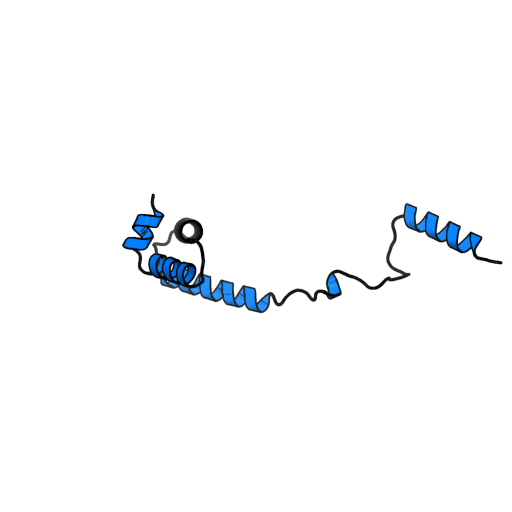 846 C CA . GLN A 1 102 ? 30.521 31.551 -41.183 1.00 73.62 102 GLN A CA 1
ATOM 847 C C . GLN A 1 102 ? 31.135 30.825 -42.386 1.00 73.62 102 GLN A C 1
ATOM 849 O O . GLN A 1 102 ? 31.515 31.478 -43.346 1.00 73.62 102 GLN A O 1
ATOM 854 N N . SER A 1 103 ? 31.217 29.493 -42.346 1.00 68.00 103 SER A N 1
ATOM 855 C CA . SER A 1 103 ? 31.761 28.675 -43.443 1.00 68.00 103 SER A CA 1
ATOM 856 C C . SER A 1 103 ? 30.751 28.371 -44.555 1.00 68.00 103 SER A C 1
ATOM 858 O O . SER A 1 103 ? 31.162 27.999 -45.647 1.00 68.00 103 SER A O 1
ATOM 860 N N . ASN A 1 104 ? 29.451 28.551 -44.299 1.00 62.66 104 ASN A N 1
ATOM 861 C CA . ASN A 1 104 ? 28.363 28.315 -45.258 1.00 62.66 104 ASN A CA 1
ATOM 862 C C . ASN A 1 104 ? 27.825 29.598 -45.929 1.00 62.66 104 ASN A C 1
ATOM 864 O O . ASN A 1 104 ? 26.740 29.571 -46.510 1.00 62.66 104 ASN A O 1
ATOM 868 N N . VAL A 1 105 ? 28.544 30.720 -45.844 1.00 51.53 105 VAL A N 1
ATOM 869 C CA . VAL A 1 105 ? 28.251 31.912 -46.658 1.00 51.53 105 VAL A CA 1
ATOM 870 C C . VAL A 1 105 ? 29.077 31.796 -47.949 1.00 51.53 105 VAL A C 1
ATOM 872 O O . VAL A 1 105 ? 30.288 31.613 -47.817 1.00 51.53 105 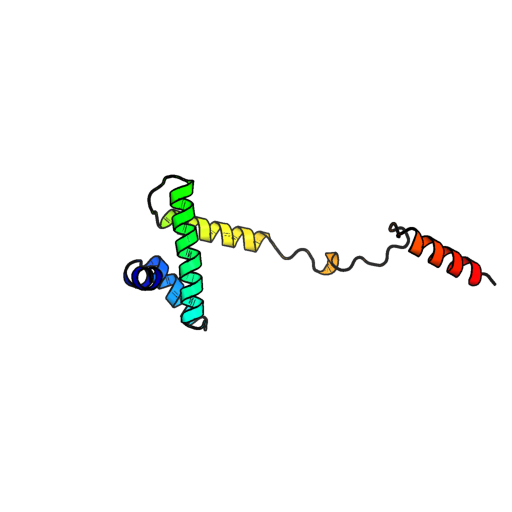VAL A O 1
ATOM 875 N N . PRO A 1 106 ? 28.461 31.813 -49.151 1.00 56.34 106 PRO A N 1
ATOM 876 C CA . PRO A 1 106 ? 29.188 31.735 -50.421 1.00 56.34 106 PRO A CA 1
ATOM 877 C C . PRO A 1 106 ? 30.124 32.927 -50.647 1.00 56.34 106 PRO A C 1
ATOM 879 O O . PRO A 1 106 ? 29.816 34.031 -50.139 1.00 56.34 106 PRO A O 1
#